Protein AF-A0A9E5MYV0-F1 (afdb_monomer_lit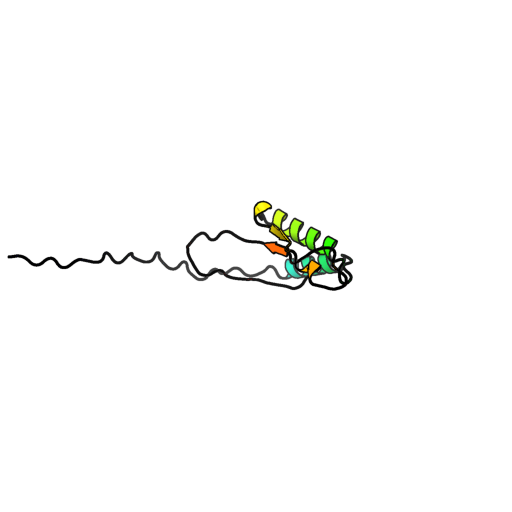e)

Structure (mmCIF, N/CA/C/O backbone):
data_AF-A0A9E5MYV0-F1
#
_entry.id   AF-A0A9E5MYV0-F1
#
loop_
_atom_site.group_PDB
_atom_site.id
_atom_site.type_symbol
_atom_site.label_atom_id
_atom_site.label_alt_id
_atom_site.label_comp_id
_atom_site.label_asym_id
_atom_site.label_entity_id
_atom_site.label_seq_id
_atom_site.pdbx_PDB_ins_code
_atom_site.Cartn_x
_atom_site.Cartn_y
_atom_site.Cartn_z
_atom_site.occupancy
_atom_site.B_iso_or_equiv
_atom_site.auth_seq_id
_atom_site.auth_comp_id
_atom_site.auth_asym_id
_atom_site.auth_atom_id
_atom_site.pdbx_PDB_model_num
ATOM 1 N N . MET A 1 1 ? -43.378 29.670 44.191 1.00 42.16 1 MET A N 1
ATOM 2 C CA . MET A 1 1 ? -43.511 28.658 43.115 1.00 42.16 1 MET A CA 1
ATOM 3 C C . MET A 1 1 ? -42.126 28.262 42.622 1.00 42.16 1 MET A C 1
ATOM 5 O O . MET A 1 1 ? -41.222 29.085 42.636 1.00 42.16 1 MET A O 1
ATOM 9 N N . ALA A 1 2 ? -41.951 26.975 42.333 1.00 44.19 2 ALA A N 1
ATOM 10 C CA . A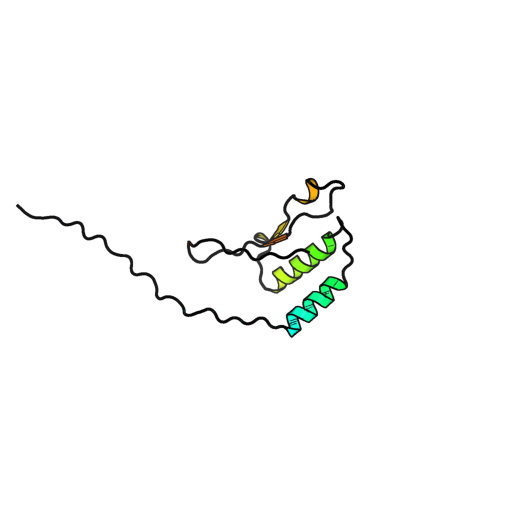LA A 1 2 ? -40.701 26.228 42.446 1.00 44.19 2 ALA A CA 1
ATOM 11 C C . ALA A 1 2 ? -39.695 26.379 41.284 1.00 44.19 2 ALA A C 1
ATOM 13 O O . ALA A 1 2 ? -40.050 26.556 40.123 1.00 44.19 2 ALA A O 1
ATOM 14 N N . ASN A 1 3 ? -38.423 26.220 41.657 1.00 44.69 3 ASN A N 1
ATOM 15 C CA . ASN A 1 3 ? -37.197 26.262 40.861 1.00 44.69 3 ASN A CA 1
ATOM 16 C C . ASN A 1 3 ? -37.066 25.027 39.939 1.00 44.69 3 ASN A C 1
ATOM 18 O O . ASN A 1 3 ? -37.235 23.904 40.410 1.00 44.69 3 ASN A O 1
ATOM 22 N N . LYS A 1 4 ? -36.683 25.189 38.663 1.00 45.28 4 LYS A N 1
ATOM 23 C CA . LYS A 1 4 ? -36.277 24.063 37.792 1.00 45.28 4 LYS A CA 1
ATOM 24 C C . LYS A 1 4 ? -34.902 24.322 37.176 1.00 45.28 4 LYS A C 1
ATOM 26 O O . LYS A 1 4 ? -34.775 24.825 36.063 1.00 45.28 4 LYS A O 1
ATOM 31 N N . ARG A 1 5 ? -33.856 23.927 37.909 1.00 46.62 5 ARG A N 1
ATOM 32 C CA . ARG A 1 5 ? -32.484 23.818 37.393 1.00 46.62 5 ARG A CA 1
ATOM 33 C C . ARG A 1 5 ? -32.405 22.601 36.469 1.00 46.62 5 ARG A C 1
ATOM 35 O O . ARG A 1 5 ? -32.604 21.473 36.912 1.00 46.62 5 ARG A O 1
ATOM 42 N N . LYS A 1 6 ? -32.115 22.823 35.185 1.00 48.88 6 LYS A N 1
ATOM 43 C CA . LYS A 1 6 ? -31.807 21.757 34.221 1.00 48.88 6 LYS A CA 1
ATOM 44 C C . LYS A 1 6 ? -30.462 21.126 34.591 1.00 48.88 6 LYS A C 1
ATOM 46 O O . LYS A 1 6 ? -29.413 21.734 34.403 1.00 48.88 6 LYS A O 1
ATOM 51 N N . THR A 1 7 ? -30.490 19.909 35.120 1.00 45.78 7 THR A N 1
ATOM 52 C CA . THR A 1 7 ? -29.297 19.101 35.375 1.00 45.78 7 THR A CA 1
ATOM 53 C C . THR A 1 7 ? -28.825 18.472 34.063 1.00 45.78 7 THR A C 1
ATOM 55 O O . THR A 1 7 ? -29.394 17.508 33.557 1.00 45.78 7 THR A O 1
ATOM 58 N N . SER A 1 8 ? -27.780 19.054 33.469 1.00 48.53 8 SER A N 1
ATOM 59 C CA . SER A 1 8 ? -27.077 18.456 32.332 1.00 48.53 8 SER A CA 1
ATOM 60 C C . SER A 1 8 ? -26.372 17.183 32.801 1.00 48.53 8 SER A C 1
ATOM 62 O O . SER A 1 8 ? -25.447 17.225 33.615 1.00 48.53 8 SER A O 1
ATOM 64 N N . ARG A 1 9 ? -26.848 16.028 32.329 1.00 50.22 9 ARG A N 1
ATOM 65 C CA . ARG A 1 9 ? -26.292 14.713 32.655 1.00 50.22 9 ARG A CA 1
ATOM 66 C C . ARG A 1 9 ? -24.940 14.578 31.943 1.00 50.22 9 ARG A C 1
ATOM 68 O O . ARG A 1 9 ? -24.877 14.247 30.760 1.00 50.22 9 ARG A O 1
ATOM 75 N N . LYS A 1 10 ? -23.859 14.895 32.661 1.00 50.38 10 LYS A N 1
ATOM 76 C CA . LYS A 1 10 ? -22.466 14.763 32.210 1.00 50.38 10 LYS A CA 1
ATOM 77 C C . LYS A 1 10 ? -22.239 13.300 31.804 1.00 50.38 10 LYS A C 1
ATOM 79 O O . LYS A 1 10 ? -22.231 12.421 32.661 1.00 50.38 10 LYS A O 1
ATOM 84 N N . ARG A 1 11 ? -22.126 13.018 30.499 1.00 51.78 11 ARG A N 1
ATOM 85 C CA . ARG A 1 11 ? -21.741 11.686 30.005 1.00 51.78 11 ARG A CA 1
ATOM 86 C C . ARG A 1 11 ? -20.338 11.395 30.535 1.00 51.78 11 ARG A C 1
ATOM 88 O O . ARG A 1 11 ? -19.396 12.089 30.159 1.00 51.78 11 ARG A O 1
ATOM 95 N N . SER A 1 12 ? -20.213 10.426 31.437 1.00 52.03 12 SER A N 1
ATOM 96 C CA . SER A 1 12 ? -18.919 9.938 31.902 1.00 52.03 12 SER A CA 1
ATOM 97 C C . SER A 1 12 ? -18.158 9.367 30.707 1.00 52.03 12 SER A C 1
ATOM 99 O O . SER A 1 12 ? -18.666 8.521 29.969 1.00 52.03 12 SER A O 1
ATOM 101 N N . ALA A 1 13 ? -16.957 9.894 30.473 1.00 60.47 13 ALA A N 1
ATOM 102 C CA . ALA A 1 13 ? -16.041 9.343 29.490 1.00 60.47 13 ALA A CA 1
ATOM 103 C C . ALA A 1 13 ? -15.695 7.906 29.902 1.00 60.47 13 ALA A C 1
ATOM 105 O O . ALA A 1 13 ? -15.406 7.649 31.071 1.00 60.47 13 ALA A O 1
ATOM 106 N N . ALA A 1 14 ? -15.758 6.976 28.947 1.00 56.50 14 ALA A N 1
ATOM 107 C CA . ALA A 1 14 ? -15.262 5.620 29.144 1.00 56.50 14 ALA A CA 1
ATOM 108 C C . ALA A 1 14 ? -13.795 5.674 29.617 1.00 56.50 14 ALA A C 1
ATOM 110 O O . ALA A 1 14 ? -13.066 6.572 29.179 1.00 56.50 14 ALA A O 1
ATOM 111 N N . PRO A 1 15 ? -13.360 4.751 30.493 1.00 49.41 15 PRO A N 1
ATOM 112 C CA . PRO A 1 15 ? -12.003 4.763 31.016 1.00 49.41 15 PRO A CA 1
ATOM 113 C C . PRO A 1 15 ? -11.008 4.735 29.855 1.00 49.41 15 PRO A C 1
ATOM 115 O O . PRO A 1 15 ? -11.179 3.989 28.885 1.00 49.41 15 PRO A O 1
ATOM 118 N N . ALA A 1 16 ? -9.998 5.600 29.936 1.00 60.38 16 ALA A N 1
ATOM 119 C CA . ALA A 1 16 ? -8.900 5.623 28.989 1.00 60.38 16 ALA A CA 1
ATOM 120 C C . ALA A 1 16 ? -8.212 4.255 29.041 1.00 60.38 16 ALA A C 1
ATOM 122 O O . ALA A 1 16 ? -7.591 3.902 30.040 1.00 60.38 16 ALA A O 1
ATOM 123 N N . VAL A 1 17 ? -8.378 3.465 27.979 1.00 60.16 17 VAL A N 1
ATOM 124 C CA . VAL A 1 17 ? -7.573 2.264 27.757 1.00 60.16 17 VAL A CA 1
ATOM 125 C C . VAL A 1 17 ? -6.118 2.727 27.806 1.00 60.16 17 VAL A C 1
ATOM 127 O O . VAL A 1 17 ? -5.775 3.697 27.125 1.00 60.16 17 VAL A O 1
ATOM 130 N N . GLY A 1 18 ? -5.310 2.097 28.663 1.00 62.75 18 GLY A N 1
ATOM 131 C CA . GLY A 1 18 ? -3.891 2.412 28.821 1.00 62.75 18 GLY A CA 1
ATOM 132 C C . GLY A 1 18 ? -3.144 2.417 27.480 1.00 62.75 18 GLY A C 1
ATOM 133 O O . GLY A 1 18 ? -3.689 1.976 26.463 1.00 62.75 18 GLY A O 1
ATOM 134 N N . PRO A 1 19 ? -1.910 2.944 27.438 1.00 64.88 19 PRO A N 1
ATOM 135 C CA . PRO A 1 19 ? -1.189 3.112 26.185 1.00 64.88 19 PRO A CA 1
ATOM 136 C C . PRO A 1 19 ? -1.119 1.784 25.427 1.00 64.88 19 PRO A C 1
ATOM 138 O O . PRO A 1 19 ? -0.669 0.770 25.954 1.00 64.88 19 PRO A O 1
ATOM 141 N N . PHE A 1 20 ? -1.592 1.801 24.181 1.00 67.06 20 PHE A N 1
ATOM 142 C CA . PHE A 1 20 ? -1.428 0.691 23.253 1.00 67.06 20 PHE A CA 1
ATOM 143 C C . PHE A 1 20 ? 0.072 0.482 23.019 1.00 67.06 20 PHE A C 1
A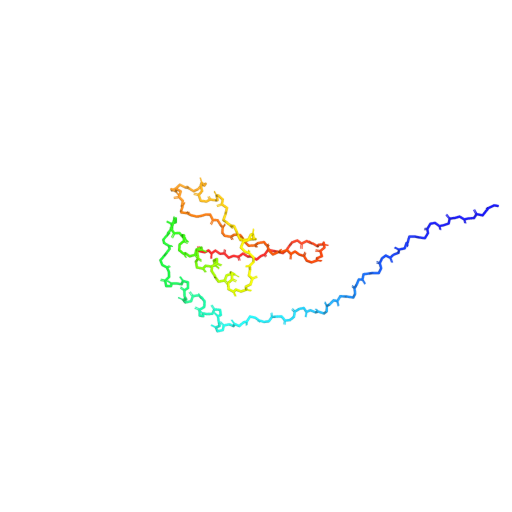TOM 145 O O . PHE A 1 20 ? 0.722 1.311 22.385 1.00 67.06 20 PHE A O 1
ATOM 152 N N . GLN A 1 21 ? 0.616 -0.598 23.573 1.00 70.94 21 GLN A N 1
ATOM 153 C CA . GLN A 1 21 ? 2.024 -0.970 23.457 1.00 70.94 21 GLN A CA 1
ATOM 154 C C . GLN A 1 21 ? 2.149 -2.030 22.361 1.00 70.94 21 GLN A C 1
ATOM 156 O O . GLN A 1 21 ? 2.144 -3.225 22.639 1.00 70.94 21 GLN A O 1
ATOM 161 N N . ALA A 1 22 ? 2.193 -1.598 21.101 1.00 77.88 22 ALA A N 1
A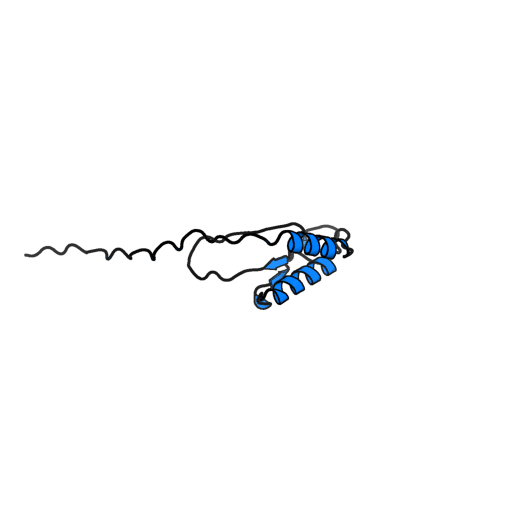TOM 162 C CA . ALA A 1 22 ? 2.587 -2.474 20.004 1.00 77.88 22 ALA A CA 1
ATOM 163 C C . ALA A 1 22 ? 3.968 -2.060 19.509 1.00 77.88 22 ALA A C 1
ATOM 165 O O . ALA A 1 22 ? 4.153 -0.934 19.045 1.00 77.88 22 ALA A O 1
ATOM 166 N N . SER A 1 23 ? 4.914 -2.989 19.590 1.00 89.31 23 SER A N 1
ATOM 167 C CA . SER A 1 23 ? 6.240 -2.845 18.995 1.00 89.31 23 SER A CA 1
ATOM 168 C C . SER A 1 23 ? 6.265 -3.547 17.635 1.00 89.31 23 SER A C 1
ATOM 170 O O . SER A 1 23 ? 5.679 -4.625 17.499 1.00 89.31 23 SER A O 1
ATOM 172 N N . PRO A 1 24 ? 6.905 -2.962 16.610 1.00 90.31 24 PRO A N 1
ATOM 173 C CA . PRO A 1 24 ? 7.063 -3.634 15.329 1.00 90.31 24 PRO A CA 1
ATOM 174 C C . PRO A 1 24 ? 8.046 -4.806 15.445 1.00 90.31 24 PRO A C 1
ATOM 176 O O . PRO A 1 24 ? 9.058 -4.720 16.137 1.00 90.31 24 PRO A O 1
ATOM 179 N N . ASP A 1 25 ? 7.780 -5.876 14.700 1.00 95.00 25 ASP A N 1
ATOM 180 C CA . ASP A 1 25 ? 8.769 -6.918 14.414 1.00 95.00 25 ASP A CA 1
ATOM 181 C C . ASP A 1 25 ? 9.745 -6.386 13.352 1.00 95.00 25 ASP A C 1
ATOM 183 O O . ASP A 1 25 ? 9.399 -6.276 12.168 1.00 95.00 25 ASP A O 1
ATOM 187 N N . LEU A 1 26 ? 10.944 -6.003 13.799 1.00 96.56 26 LEU A N 1
ATOM 188 C CA . LEU A 1 26 ? 11.960 -5.381 12.951 1.00 96.56 26 LEU A CA 1
ATOM 189 C C . LEU A 1 26 ? 12.548 -6.361 11.932 1.00 96.56 26 LEU A C 1
ATOM 191 O O . LEU A 1 26 ? 12.770 -5.974 10.787 1.00 96.56 26 LEU A O 1
ATOM 195 N N . GLU A 1 27 ? 12.735 -7.632 12.290 1.00 97.69 27 GLU A N 1
ATOM 196 C CA . GLU A 1 27 ? 13.240 -8.633 11.345 1.00 97.69 27 GLU A CA 1
ATOM 197 C C . GLU A 1 27 ? 12.250 -8.859 10.203 1.00 97.69 27 GLU A C 1
ATOM 199 O O . GLU A 1 27 ? 12.624 -8.901 9.028 1.00 97.69 27 GLU A O 1
ATOM 204 N N . ARG A 1 28 ? 10.957 -8.961 10.528 1.00 95.81 28 ARG A N 1
ATOM 205 C CA . ARG A 1 28 ? 9.906 -9.066 9.514 1.00 95.81 28 ARG A CA 1
ATOM 206 C C . ARG A 1 28 ? 9.819 -7.804 8.660 1.00 95.81 28 ARG A C 1
ATOM 208 O O . ARG A 1 28 ? 9.579 -7.927 7.459 1.00 95.81 28 ARG A O 1
ATOM 215 N N . ALA A 1 29 ? 10.018 -6.620 9.240 1.00 95.50 29 ALA A N 1
ATOM 216 C CA . ALA A 1 29 ? 10.051 -5.369 8.487 1.00 95.50 29 ALA A CA 1
ATOM 217 C C . ALA A 1 29 ? 11.207 -5.348 7.473 1.00 95.50 29 ALA A C 1
ATOM 219 O O . ALA A 1 29 ? 10.975 -5.047 6.303 1.00 95.50 29 ALA A O 1
ATOM 220 N N . VAL A 1 30 ? 12.415 -5.757 7.878 1.00 97.69 30 VAL A N 1
ATOM 221 C CA . VAL A 1 30 ? 13.575 -5.875 6.977 1.00 97.69 30 VAL A CA 1
ATOM 222 C C . VAL A 1 30 ? 13.293 -6.872 5.853 1.00 97.69 30 VAL A C 1
ATOM 224 O O . VAL A 1 30 ? 13.489 -6.547 4.684 1.00 97.69 30 VAL A O 1
ATOM 227 N N . ARG A 1 31 ? 12.752 -8.058 6.170 1.00 97.44 31 ARG A N 1
ATOM 228 C CA . ARG A 1 31 ? 12.361 -9.048 5.148 1.00 97.44 31 ARG A CA 1
ATOM 229 C C . ARG A 1 31 ? 11.356 -8.479 4.143 1.00 97.44 31 ARG A C 1
ATOM 231 O O . ARG A 1 31 ? 11.481 -8.743 2.950 1.00 97.44 31 ARG A O 1
ATOM 238 N N . LEU A 1 32 ? 10.382 -7.692 4.602 1.00 95.69 32 LEU A N 1
ATOM 239 C CA . LEU A 1 32 ? 9.381 -7.077 3.730 1.00 95.69 32 LEU A CA 1
ATOM 240 C C . LEU A 1 32 ? 10.005 -6.056 2.767 1.00 95.69 32 LEU A C 1
ATOM 242 O O . LEU A 1 32 ? 9.641 -6.036 1.594 1.00 95.69 32 LEU A O 1
ATOM 246 N N . VAL A 1 33 ? 10.961 -5.249 3.240 1.00 95.38 33 VAL A N 1
ATOM 247 C CA . VAL A 1 33 ? 11.708 -4.308 2.387 1.00 95.38 33 VAL A CA 1
ATOM 248 C C . VAL A 1 33 ? 12.534 -5.060 1.345 1.00 95.3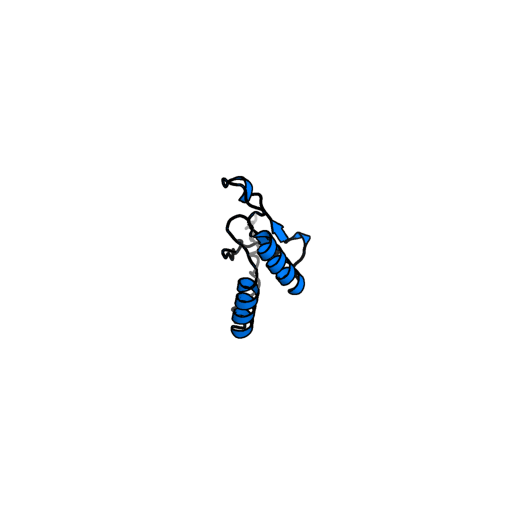8 33 VAL A C 1
ATOM 250 O O . VAL A 1 33 ? 12.468 -4.720 0.169 1.00 95.38 33 VAL A O 1
ATOM 253 N N . MET A 1 34 ? 13.233 -6.130 1.734 1.00 97.75 34 MET A N 1
ATOM 254 C CA . MET A 1 34 ? 14.009 -6.945 0.789 1.00 97.75 34 MET A CA 1
ATOM 255 C C . MET A 1 34 ? 13.124 -7.574 -0.299 1.00 97.75 34 MET A C 1
ATOM 257 O O . MET A 1 34 ? 13.506 -7.615 -1.465 1.00 97.75 34 MET A O 1
ATOM 261 N N . GLN A 1 35 ? 11.912 -8.015 0.054 1.00 96.81 35 GLN A N 1
ATOM 262 C CA . GLN A 1 35 ? 10.934 -8.511 -0.922 1.00 96.81 35 GLN A CA 1
ATOM 263 C C . GLN A 1 35 ? 10.429 -7.414 -1.867 1.00 96.81 35 GLN A C 1
ATOM 265 O O . GLN A 1 35 ? 10.207 -7.694 -3.042 1.00 96.81 35 GLN A O 1
ATOM 270 N N . LEU A 1 36 ? 10.239 -6.187 -1.369 1.00 94.69 36 LEU A N 1
ATOM 271 C CA . LEU A 1 36 ? 9.844 -5.036 -2.186 1.00 94.69 36 LEU A CA 1
ATOM 272 C C . LEU A 1 36 ? 10.947 -4.635 -3.171 1.00 94.69 36 LEU A C 1
ATOM 274 O O . LEU A 1 36 ? 10.653 -4.436 -4.343 1.00 94.69 36 LEU A O 1
ATOM 278 N N . MET A 1 37 ? 12.205 -4.578 -2.723 1.00 94.88 37 MET A N 1
ATOM 279 C CA . MET A 1 37 ? 13.357 -4.201 -3.557 1.00 94.88 37 MET A CA 1
ATOM 280 C C . MET A 1 37 ? 13.602 -5.158 -4.732 1.00 94.88 37 MET A C 1
ATOM 282 O O . MET A 1 37 ? 14.186 -4.760 -5.733 1.00 94.88 37 MET A O 1
ATOM 286 N N . ALA A 1 38 ? 13.154 -6.411 -4.626 1.00 96.69 38 ALA A N 1
ATOM 287 C CA . ALA A 1 38 ? 13.237 -7.385 -5.712 1.00 96.69 38 ALA A CA 1
ATOM 288 C C . ALA A 1 38 ? 12.209 -7.143 -6.837 1.00 96.69 38 ALA A C 1
ATOM 290 O O . ALA A 1 38 ? 12.257 -7.813 -7.869 1.00 96.69 38 ALA A O 1
ATOM 291 N N . ILE A 1 39 ? 11.254 -6.228 -6.646 1.00 96.12 39 ILE A N 1
ATOM 292 C CA . ILE A 1 39 ? 10.220 -5.902 -7.628 1.00 96.12 39 ILE A CA 1
ATOM 293 C C . ILE A 1 39 ? 10.688 -4.709 -8.455 1.00 96.12 39 ILE A C 1
ATOM 295 O O . ILE A 1 39 ? 10.874 -3.613 -7.937 1.00 96.12 39 ILE A O 1
ATOM 299 N N . GLU A 1 40 ? 10.810 -4.901 -9.766 1.00 92.50 40 GLU A N 1
ATOM 300 C CA . GLU A 1 40 ? 11.043 -3.788 -10.684 1.00 92.50 40 GLU A CA 1
ATOM 301 C C . GLU A 1 40 ? 9.865 -2.803 -10.658 1.00 92.50 40 GLU A C 1
ATOM 303 O O . GLU A 1 40 ? 8.712 -3.198 -10.867 1.00 92.50 40 GLU A O 1
ATOM 308 N N . GLY A 1 41 ? 10.177 -1.523 -10.466 1.00 87.62 41 GLY A N 1
ATOM 309 C CA . GLY A 1 41 ? 9.217 -0.423 -10.498 1.00 87.62 41 GLY A CA 1
ATOM 310 C C . GLY A 1 41 ? 9.892 0.879 -10.927 1.00 87.62 41 GLY A C 1
ATOM 311 O O . GLY A 1 41 ? 10.109 1.744 -10.084 1.00 87.62 41 GLY A O 1
ATOM 312 N N . PRO A 1 42 ? 10.296 1.025 -12.204 1.00 89.62 42 PRO A N 1
ATOM 313 C CA . PRO A 1 42 ? 10.791 2.306 -12.694 1.00 89.62 42 PRO A CA 1
ATOM 314 C C . PRO A 1 42 ? 9.677 3.358 -12.624 1.00 89.62 42 PRO A C 1
ATOM 316 O O . PRO A 1 42 ? 8.495 3.015 -12.587 1.00 89.62 42 PRO A O 1
ATOM 319 N N . SER A 1 43 ? 10.051 4.637 -12.653 1.00 87.31 43 SER A N 1
ATOM 320 C CA . SER A 1 43 ? 9.096 5.742 -12.541 1.00 87.31 43 SER A CA 1
ATOM 321 C C . SER A 1 43 ? 7.947 5.622 -13.547 1.00 87.31 43 SER A C 1
ATOM 323 O O . SER A 1 43 ? 8.166 5.459 -14.749 1.00 87.31 43 SER A O 1
ATOM 325 N N . GLY A 1 44 ? 6.719 5.705 -13.043 1.00 87.88 44 GLY A N 1
ATOM 326 C CA . GLY A 1 44 ? 5.491 5.538 -13.811 1.00 87.88 44 GLY A CA 1
ATOM 327 C C . GLY A 1 44 ? 5.081 4.082 -14.055 1.00 87.88 44 GLY A C 1
ATOM 328 O O . GLY A 1 44 ? 4.064 3.869 -14.714 1.00 87.88 44 GLY A O 1
ATOM 329 N N . ARG A 1 45 ? 5.827 3.086 -13.554 1.00 92.19 45 ARG A N 1
ATOM 330 C CA . ARG A 1 45 ? 5.512 1.646 -13.657 1.00 92.19 45 ARG A CA 1
ATOM 331 C C . ARG A 1 45 ? 5.470 0.938 -12.304 1.00 92.19 45 ARG A C 1
ATOM 333 O O . ARG A 1 45 ? 5.919 -0.197 -12.140 1.00 92.19 45 ARG A O 1
ATOM 340 N N . GLU A 1 46 ? 4.911 1.610 -11.306 1.00 93.75 46 GLU A N 1
ATOM 341 C CA . GLU A 1 46 ? 4.817 1.115 -9.931 1.00 93.75 46 GLU A CA 1
ATOM 342 C C . GLU A 1 46 ? 3.690 0.073 -9.736 1.00 93.75 46 GLU A C 1
ATOM 344 O O . GLU A 1 46 ? 3.434 -0.384 -8.617 1.00 93.75 46 GLU A O 1
ATOM 349 N N . GLY A 1 47 ? 3.003 -0.356 -10.806 1.00 94.88 47 GLY A N 1
ATOM 350 C CA . GLY A 1 47 ? 1.847 -1.255 -10.731 1.00 94.88 47 GLY A CA 1
ATOM 351 C C . GLY A 1 47 ? 2.137 -2.571 -10.001 1.00 94.88 47 GLY A C 1
ATOM 352 O O . GLY A 1 47 ? 1.333 -3.023 -9.179 1.00 94.88 47 GLY A O 1
ATOM 353 N N . ARG A 1 48 ? 3.313 -3.170 -10.227 1.00 96.00 48 ARG A N 1
ATOM 354 C CA . ARG A 1 48 ? 3.726 -4.420 -9.557 1.00 96.00 48 ARG A CA 1
ATOM 355 C C . ARG A 1 48 ? 3.933 -4.233 -8.052 1.00 96.00 48 ARG A C 1
ATOM 357 O O . ARG A 1 48 ? 3.524 -5.099 -7.271 1.00 96.00 48 ARG A O 1
ATOM 364 N N . VAL A 1 49 ? 4.515 -3.104 -7.646 1.00 96.12 49 VAL A N 1
ATOM 365 C CA . VAL A 1 49 ? 4.726 -2.744 -6.235 1.00 96.12 49 VAL A CA 1
ATOM 366 C C . VAL A 1 49 ? 3.377 -2.547 -5.542 1.00 96.12 49 VAL A C 1
ATOM 368 O O . VAL A 1 49 ? 3.117 -3.164 -4.506 1.00 96.12 49 VAL A O 1
ATOM 371 N N . VAL A 1 50 ? 2.456 -1.798 -6.159 1.00 96.62 50 VAL A N 1
ATOM 372 C CA . VAL A 1 50 ? 1.093 -1.588 -5.637 1.00 96.62 50 VAL A CA 1
ATOM 373 C C . VAL A 1 50 ? 0.337 -2.908 -5.464 1.00 96.62 50 VAL A C 1
ATOM 375 O O . VAL A 1 50 ? -0.298 -3.134 -4.426 1.00 96.62 50 VAL A O 1
ATOM 378 N N . GLN A 1 51 ? 0.432 -3.820 -6.434 1.00 96.75 51 GLN A N 1
ATOM 379 C CA . GLN A 1 51 ? -0.169 -5.150 -6.325 1.00 96.75 51 GLN A CA 1
ATOM 380 C C . GLN A 1 51 ? 0.444 -5.973 -5.186 1.00 96.75 51 GLN A C 1
ATOM 382 O O . GLN A 1 51 ? -0.281 -6.660 -4.462 1.00 96.75 51 GLN A O 1
ATOM 387 N N . PHE A 1 52 ? 1.767 -5.916 -5.003 1.00 97.38 52 PHE A N 1
ATOM 388 C CA . PHE A 1 52 ? 2.432 -6.604 -3.900 1.00 97.38 52 PHE A CA 1
ATOM 389 C C . PHE A 1 52 ? 1.939 -6.094 -2.547 1.00 97.38 52 PHE A C 1
ATOM 391 O O . PHE A 1 52 ? 1.496 -6.904 -1.731 1.00 97.38 52 PHE A O 1
ATOM 398 N N . VAL A 1 53 ? 1.940 -4.776 -2.327 1.00 96.81 53 VAL A N 1
ATOM 399 C CA . VAL A 1 53 ? 1.479 -4.178 -1.064 1.00 96.81 53 VAL A CA 1
ATOM 400 C C . VAL A 1 53 ? 0.007 -4.507 -0.813 1.00 96.81 53 VAL A C 1
ATOM 402 O O . VAL A 1 53 ? -0.343 -4.918 0.291 1.00 96.81 53 VAL A O 1
ATOM 405 N N . THR A 1 54 ? -0.840 -4.442 -1.844 1.00 97.50 54 THR A N 1
ATOM 406 C CA . THR A 1 54 ? -2.255 -4.840 -1.752 1.00 97.50 54 THR A CA 1
ATOM 407 C C . THR A 1 54 ? -2.400 -6.282 -1.263 1.00 97.50 54 THR A C 1
ATOM 409 O O . THR A 1 54 ? -3.144 -6.539 -0.318 1.00 97.50 54 THR A O 1
ATOM 412 N N . ARG A 1 55 ? -1.638 -7.232 -1.826 1.00 97.44 55 ARG A N 1
ATOM 413 C CA . ARG A 1 55 ? -1.654 -8.632 -1.365 1.00 97.44 55 ARG A CA 1
ATOM 414 C C . ARG A 1 55 ? -1.205 -8.779 0.088 1.00 97.44 55 ARG A C 1
ATOM 416 O O . ARG A 1 55 ? -1.766 -9.606 0.801 1.00 97.44 55 ARG A O 1
ATOM 423 N N . GLN A 1 56 ? -0.215 -8.004 0.535 1.00 96.75 56 GLN A N 1
ATOM 424 C CA . GLN A 1 56 ? 0.221 -8.036 1.935 1.00 96.75 56 GLN A CA 1
ATOM 425 C C . GLN A 1 56 ? -0.847 -7.485 2.885 1.00 96.75 56 GLN A C 1
ATOM 427 O O . GLN A 1 56 ? -1.077 -8.076 3.937 1.00 96.75 56 GLN A O 1
ATOM 432 N N . LEU A 1 57 ? -1.540 -6.407 2.503 1.00 96.44 57 LEU A N 1
ATOM 433 C CA . LEU A 1 57 ? -2.650 -5.851 3.283 1.00 96.44 57 LEU A CA 1
ATOM 434 C C . LEU A 1 57 ? -3.806 -6.849 3.411 1.00 96.44 57 LEU A C 1
ATOM 436 O O . LEU A 1 57 ? -4.306 -7.057 4.513 1.00 96.44 57 LEU A O 1
ATOM 440 N N . LEU A 1 58 ? -4.182 -7.514 2.315 1.00 97.38 58 LEU A N 1
ATOM 441 C CA . LEU A 1 58 ? -5.214 -8.556 2.329 1.00 97.38 58 LEU A CA 1
ATOM 442 C C . LEU A 1 58 ? -4.806 -9.741 3.217 1.00 97.38 58 LEU A C 1
ATOM 444 O O . LEU A 1 58 ? -5.591 -10.186 4.049 1.00 97.38 58 LEU A O 1
ATOM 448 N N . ARG A 1 59 ? -3.554 -10.213 3.110 1.00 96.31 59 ARG A N 1
ATOM 449 C CA . ARG A 1 59 ? -3.016 -11.280 3.977 1.00 96.31 59 ARG A CA 1
ATOM 450 C C . ARG A 1 59 ? -3.016 -10.910 5.459 1.00 96.31 59 ARG A C 1
ATOM 452 O O . ARG A 1 59 ? -3.172 -11.789 6.298 1.00 96.31 59 ARG A O 1
ATOM 459 N N . ALA A 1 60 ? -2.858 -9.629 5.781 1.00 94.75 60 ALA A N 1
ATOM 460 C CA . ALA A 1 60 ? -2.934 -9.121 7.146 1.00 94.75 60 ALA A CA 1
ATOM 461 C C . ALA A 1 60 ? -4.381 -8.958 7.668 1.00 94.75 60 ALA A C 1
ATOM 463 O O . ALA A 1 60 ? -4.568 -8.448 8.770 1.00 94.75 60 ALA A O 1
ATOM 464 N N . GLY A 1 61 ? -5.396 -9.366 6.895 1.00 96.12 61 GLY A N 1
ATOM 465 C CA . GLY A 1 61 ? -6.813 -9.247 7.254 1.00 96.12 61 GLY A CA 1
ATOM 466 C C . GLY A 1 61 ? -7.463 -7.932 6.818 1.00 96.12 61 GLY A C 1
ATOM 467 O O . GLY A 1 61 ? -8.534 -7.582 7.310 1.00 96.12 61 GLY A O 1
ATOM 468 N N . GLY A 1 62 ? -6.821 -7.175 5.924 1.00 95.38 62 GLY A N 1
ATOM 469 C CA . GLY A 1 62 ? -7.408 -5.975 5.341 1.00 95.38 62 GLY A CA 1
ATOM 470 C C . GLY A 1 62 ? -8.611 -6.297 4.454 1.00 95.38 62 GLY A C 1
ATOM 471 O O . GLY A 1 62 ? -8.580 -7.235 3.663 1.00 95.38 62 GLY A O 1
ATOM 472 N N . ASP A 1 63 ? -9.660 -5.484 4.558 1.00 95.81 63 ASP A N 1
ATOM 473 C CA . ASP A 1 63 ? -10.827 -5.567 3.681 1.00 95.81 63 ASP A CA 1
ATOM 474 C C . ASP A 1 63 ? -10.501 -4.991 2.293 1.00 95.81 63 ASP A C 1
ATOM 476 O O . ASP A 1 63 ? -10.077 -3.837 2.168 1.00 95.81 63 ASP A O 1
ATOM 480 N N . ALA A 1 64 ? -10.741 -5.776 1.241 1.00 96.25 64 ALA A N 1
ATOM 481 C CA . ALA A 1 64 ? -10.560 -5.361 -0.146 1.00 96.25 64 ALA A CA 1
ATOM 482 C C . ALA A 1 64 ? -11.366 -4.100 -0.497 1.00 96.25 64 ALA A C 1
ATOM 484 O O . ALA A 1 64 ? -10.865 -3.238 -1.216 1.00 96.25 64 ALA A O 1
ATOM 485 N N . ALA A 1 65 ? -12.576 -3.930 0.049 1.00 96.00 65 ALA A N 1
ATOM 486 C CA . ALA A 1 65 ? -13.410 -2.757 -0.227 1.00 96.00 65 ALA A CA 1
ATOM 487 C C . ALA A 1 65 ? -12.812 -1.446 0.328 1.00 96.00 65 ALA A C 1
ATOM 489 O O . ALA A 1 65 ? -13.137 -0.345 -0.151 1.00 96.00 65 ALA A O 1
ATOM 490 N N . ALA A 1 66 ? -11.926 -1.566 1.323 1.00 96.56 66 ALA A N 1
ATOM 491 C CA . ALA A 1 66 ? -11.223 -0.470 1.978 1.00 96.56 66 ALA A CA 1
ATOM 492 C C . ALA A 1 66 ? -9.873 -0.120 1.325 1.00 96.56 66 ALA A C 1
ATOM 494 O O . ALA A 1 66 ? -9.279 0.896 1.705 1.00 96.56 66 ALA A O 1
ATOM 495 N N . ILE A 1 67 ? -9.395 -0.918 0.363 1.00 97.69 67 ILE A N 1
ATOM 496 C CA . ILE A 1 67 ? -8.140 -0.705 -0.369 1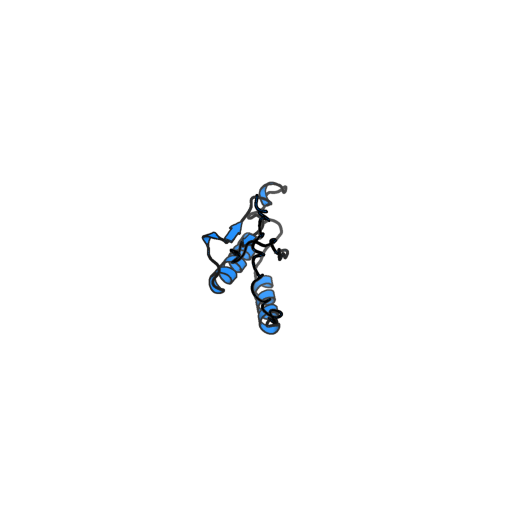.00 97.69 67 ILE A CA 1
ATOM 497 C C . ILE A 1 67 ? -8.465 -0.171 -1.766 1.00 97.69 67 ILE A C 1
ATOM 499 O O . ILE A 1 67 ? -9.210 -0.791 -2.519 1.00 97.69 67 ILE A O 1
ATOM 503 N N . ARG A 1 68 ? -7.936 1.003 -2.120 1.00 96.88 68 ARG A N 1
ATOM 504 C CA . ARG A 1 68 ? -8.204 1.659 -3.410 1.00 96.88 68 ARG A CA 1
ATOM 505 C C . ARG A 1 68 ? -6.975 2.394 -3.916 1.00 96.88 68 ARG A C 1
ATOM 507 O O . ARG A 1 68 ? -6.190 2.890 -3.115 1.00 96.88 68 ARG A O 1
ATOM 514 N N . THR A 1 69 ? -6.858 2.527 -5.229 1.00 96.94 69 THR A N 1
ATOM 515 C CA . THR A 1 69 ? -5.915 3.451 -5.863 1.00 96.94 69 THR A CA 1
ATOM 516 C C . THR A 1 69 ? -6.633 4.735 -6.264 1.00 96.94 69 THR A C 1
ATOM 518 O O . THR A 1 69 ? -7.814 4.717 -6.618 1.00 96.94 69 THR A O 1
ATOM 521 N N . ASP A 1 70 ? -5.947 5.871 -6.153 1.00 95.06 70 ASP A N 1
ATOM 522 C CA . ASP A 1 70 ? -6.464 7.149 -6.641 1.00 95.06 70 ASP A CA 1
ATOM 523 C C . ASP A 1 70 ? -6.047 7.440 -8.098 1.00 95.06 70 ASP A C 1
ATOM 525 O O . ASP A 1 70 ? -5.410 6.633 -8.778 1.00 95.06 70 ASP A O 1
ATOM 529 N N . ASN A 1 71 ? -6.420 8.625 -8.589 1.00 93.94 71 ASN A N 1
ATOM 530 C CA . ASN A 1 71 ? -6.125 9.079 -9.950 1.00 93.94 71 ASN A CA 1
ATOM 531 C C . ASN A 1 71 ? -4.898 10.010 -10.034 1.00 93.94 71 ASN A C 1
ATOM 533 O O . ASN A 1 71 ? -4.793 10.778 -10.992 1.00 93.94 71 ASN A O 1
ATOM 537 N N . ALA A 1 72 ? -3.982 9.994 -9.055 1.00 91.00 72 ALA A N 1
ATOM 538 C CA . ALA A 1 72 ? -2.827 10.900 -9.035 1.00 91.00 72 ALA A CA 1
ATOM 539 C C . ALA A 1 72 ? -1.917 10.744 -10.268 1.00 91.00 72 ALA A C 1
ATOM 541 O O . ALA A 1 72 ? -1.464 11.747 -10.814 1.00 91.00 72 ALA A O 1
ATOM 542 N N . HIS A 1 73 ? -1.757 9.518 -10.777 1.00 90.75 73 HIS A N 1
ATOM 543 C CA . HIS A 1 73 ? -0.986 9.196 -11.989 1.00 90.75 73 HIS A CA 1
ATOM 544 C C . HIS A 1 73 ? -1.447 9.916 -13.262 1.00 90.75 73 HIS A C 1
ATOM 546 O O . HIS A 1 73 ? -0.704 9.979 -14.234 1.00 90.75 73 HIS A O 1
ATOM 552 N N . ARG A 1 74 ? -2.674 10.454 -13.282 1.00 90.81 74 ARG A N 1
ATOM 553 C CA . ARG A 1 74 ? -3.211 11.208 -14.427 1.00 90.81 74 ARG A CA 1
ATOM 554 C C . ARG A 1 74 ? -2.781 12.672 -14.433 1.00 90.81 74 ARG A C 1
ATOM 556 O O . ARG A 1 74 ? -3.073 13.383 -15.386 1.00 90.81 74 ARG A O 1
ATOM 563 N N . ARG A 1 75 ? -2.165 13.142 -13.345 1.00 88.81 75 ARG A N 1
ATOM 564 C CA . ARG A 1 75 ? -1.700 14.528 -13.184 1.00 88.81 75 ARG A CA 1
ATOM 565 C C . ARG A 1 75 ? -0.221 14.698 -13.529 1.00 88.81 75 ARG A C 1
ATOM 567 O O . ARG A 1 75 ? 0.238 15.829 -13.630 1.00 88.81 75 ARG A O 1
ATOM 574 N N . THR A 1 76 ? 0.512 13.599 -13.685 1.00 80.25 76 THR A N 1
ATOM 575 C CA . THR A 1 76 ? 1.917 13.577 -14.099 1.00 80.25 76 THR A CA 1
ATOM 576 C C . THR A 1 76 ? 2.022 13.392 -15.610 1.00 80.25 76 THR A C 1
ATOM 578 O O . THR A 1 76 ? 1.171 12.740 -16.219 1.00 80.25 76 THR A O 1
ATOM 581 N N . GLN A 1 77 ? 3.063 13.963 -16.218 1.00 83.94 77 GLN A N 1
ATOM 582 C CA . GLN A 1 77 ? 3.347 13.805 -17.642 1.00 83.94 77 GLN A CA 1
ATOM 583 C C . GLN A 1 77 ? 4.772 13.249 -17.805 1.00 83.94 77 GLN A C 1
ATOM 585 O O . GLN A 1 77 ? 5.718 13.926 -17.402 1.00 83.94 77 GLN A O 1
ATOM 590 N N . PRO A 1 78 ? 4.942 12.027 -18.347 1.00 83.19 78 PRO A N 1
ATOM 591 C CA . PRO A 1 78 ? 3.903 11.115 -18.848 1.00 83.19 78 PRO A CA 1
ATOM 592 C C . PRO A 1 78 ? 3.002 10.527 -17.735 1.00 83.19 78 PRO A C 1
ATOM 594 O O . PRO A 1 78 ? 3.392 10.521 -16.563 1.00 83.19 78 PRO A O 1
ATOM 597 N N . PRO A 1 79 ? 1.791 10.045 -18.077 1.00 84.12 79 PRO A N 1
ATOM 598 C CA . PRO A 1 79 ? 0.929 9.363 -17.117 1.00 84.12 79 PRO A CA 1
ATOM 599 C C . PRO A 1 79 ? 1.560 8.040 -16.663 1.00 84.12 79 PRO A C 1
ATOM 601 O O . PRO A 1 79 ? 2.119 7.305 -17.476 1.00 84.12 79 PRO A O 1
ATOM 604 N N . GLY A 1 80 ? 1.454 7.742 -15.367 1.00 89.50 80 GLY A N 1
ATOM 605 C CA . GLY A 1 80 ? 1.915 6.475 -14.785 1.00 89.50 80 GLY A CA 1
ATOM 606 C C . GLY A 1 80 ? 0.853 5.367 -14.818 1.00 89.50 80 GLY A C 1
ATOM 607 O O . GLY A 1 80 ? -0.321 5.622 -15.085 1.00 89.50 80 GLY A O 1
ATOM 608 N N . GLU A 1 81 ? 1.253 4.136 -14.496 1.00 94.12 81 GLU A N 1
ATOM 609 C CA . GLU A 1 81 ? 0.386 2.947 -14.460 1.00 94.12 81 GLU A CA 1
ATOM 610 C C . GLU A 1 81 ? -0.654 2.969 -13.324 1.00 94.12 81 GLU A C 1
ATOM 612 O O . GLU A 1 81 ? -1.738 2.402 -13.463 1.00 94.12 81 GLU A O 1
ATOM 617 N N . THR A 1 82 ? -0.338 3.585 -12.180 1.00 94.69 82 THR A N 1
ATOM 618 C CA . THR A 1 82 ? -1.191 3.561 -10.980 1.00 94.69 82 THR A CA 1
ATOM 619 C C . THR A 1 82 ? -1.023 4.813 -10.126 1.00 94.69 82 THR A C 1
ATOM 621 O O . THR A 1 82 ? 0.054 5.392 -10.065 1.00 94.69 82 THR A O 1
ATOM 624 N N . GLY A 1 83 ? -2.094 5.235 -9.443 1.00 93.50 83 GLY A N 1
ATOM 625 C CA . GLY A 1 83 ? -2.037 6.307 -8.444 1.00 93.50 83 GLY A CA 1
ATOM 626 C C . GLY A 1 83 ? -1.630 5.811 -7.058 1.00 93.50 83 GLY A C 1
ATOM 627 O O . GLY A 1 83 ? -1.211 4.663 -6.885 1.00 93.50 83 GLY A O 1
ATOM 628 N N . ASN A 1 84 ? -1.813 6.669 -6.053 1.00 95.31 84 ASN A N 1
ATOM 629 C CA . ASN A 1 84 ? -1.473 6.347 -4.671 1.00 95.31 84 ASN A CA 1
ATOM 630 C C . ASN A 1 84 ? -2.345 5.200 -4.159 1.00 95.31 84 ASN A C 1
ATOM 632 O O . ASN A 1 84 ? -3.567 5.214 -4.336 1.00 95.31 84 ASN A O 1
ATOM 636 N N . LEU A 1 85 ? -1.730 4.246 -3.460 1.00 97.38 85 LEU A N 1
ATOM 637 C CA . LEU A 1 85 ? -2.445 3.188 -2.757 1.00 97.38 85 LEU A CA 1
ATOM 638 C C . LEU A 1 85 ? -2.976 3.714 -1.418 1.00 97.38 85 LEU A C 1
ATOM 640 O O . LEU A 1 85 ? -2.218 4.139 -0.548 1.00 97.38 85 LEU A O 1
ATOM 644 N N . VAL A 1 86 ? -4.292 3.657 -1.236 1.00 97.50 86 VAL A N 1
ATOM 645 C CA . VAL A 1 86 ? -4.991 4.148 -0.049 1.00 97.50 86 VAL A CA 1
ATOM 646 C C . VAL A 1 86 ? -5.714 2.992 0.633 1.00 97.50 86 VAL A C 1
ATOM 648 O O . VAL A 1 86 ? -6.603 2.375 0.049 1.00 97.50 86 VAL A O 1
ATOM 651 N N . PHE A 1 87 ? -5.394 2.753 1.905 1.00 97.50 87 PHE A N 1
ATOM 652 C CA . PHE A 1 87 ? -6.105 1.802 2.759 1.00 97.50 87 PHE A CA 1
ATOM 653 C C . PHE A 1 87 ? -6.826 2.529 3.898 1.00 97.50 87 PHE A C 1
ATOM 655 O O . PHE A 1 87 ? -6.207 3.206 4.722 1.00 97.50 87 PHE A O 1
ATOM 662 N N . ARG A 1 88 ? -8.159 2.426 3.941 1.00 96.12 88 ARG A N 1
ATOM 663 C CA . ARG A 1 88 ? -9.000 3.133 4.919 1.00 96.12 88 ARG A CA 1
ATOM 664 C C . ARG A 1 88 ? -9.546 2.181 5.975 1.00 96.12 88 ARG A C 1
ATOM 666 O O . ARG A 1 88 ? -10.634 1.642 5.819 1.00 96.12 88 ARG A O 1
ATOM 673 N N . LEU A 1 89 ? -8.840 2.066 7.097 1.00 92.38 89 LEU A N 1
ATOM 674 C CA . LEU A 1 89 ? -9.338 1.326 8.257 1.00 92.38 89 LEU A CA 1
ATOM 675 C C . LEU A 1 89 ? -10.557 2.031 8.889 1.00 92.38 89 LEU A C 1
ATOM 677 O O . LEU A 1 89 ? -10.491 3.244 9.149 1.00 92.38 89 LEU A O 1
ATOM 681 N N . PRO A 1 90 ? -11.670 1.314 9.139 1.00 89.31 90 PRO A N 1
ATOM 682 C CA . PRO A 1 90 ? -12.812 1.871 9.847 1.00 89.31 90 PRO A CA 1
ATOM 683 C C . PRO A 1 90 ? -12.448 2.129 11.313 1.00 89.31 90 PRO A C 1
ATOM 685 O O . PRO A 1 90 ? -11.804 1.319 11.976 1.00 89.31 90 PRO A O 1
ATOM 688 N N . GLY A 1 91 ? -12.857 3.286 11.831 1.00 89.38 91 GLY A N 1
ATOM 689 C CA . GLY A 1 91 ? -12.707 3.604 13.248 1.00 89.38 91 GLY A CA 1
ATOM 690 C C . GLY A 1 91 ? -13.836 2.989 14.072 1.00 89.38 91 GLY A C 1
ATOM 691 O O . GLY A 1 91 ? -14.970 2.910 13.613 1.00 89.38 91 GLY A O 1
ATOM 692 N N . THR A 1 92 ? -13.552 2.618 15.318 1.00 89.75 92 THR A N 1
ATOM 693 C CA . THR A 1 92 ? -14.558 2.094 16.263 1.00 89.75 92 THR A CA 1
ATOM 694 C C . THR A 1 92 ? -15.224 3.184 17.106 1.00 89.75 92 THR A C 1
ATOM 696 O O . THR A 1 92 ? -16.193 2.926 17.816 1.00 89.75 92 THR A O 1
ATOM 699 N N . ARG A 1 93 ? -14.701 4.416 17.067 1.00 91.69 93 ARG A N 1
ATOM 700 C CA . ARG A 1 93 ? -15.197 5.573 17.825 1.00 91.69 93 ARG A CA 1
ATOM 701 C C . ARG A 1 93 ? -15.075 6.841 16.986 1.00 91.69 93 ARG A C 1
ATOM 703 O O . ARG A 1 93 ? -14.178 6.959 16.153 1.00 91.69 93 ARG A O 1
ATOM 710 N N . ARG A 1 94 ? -15.953 7.815 17.233 1.00 91.19 94 ARG A N 1
ATOM 711 C CA . ARG A 1 94 ? -15.904 9.128 16.577 1.00 91.19 94 ARG A CA 1
ATOM 712 C C . ARG A 1 94 ? -14.758 9.957 17.167 1.00 91.19 94 ARG A C 1
ATOM 714 O O . ARG A 1 94 ? -14.905 10.534 18.239 1.00 91.19 94 ARG A O 1
ATOM 721 N N . ALA A 1 95 ? -13.630 9.988 16.467 1.00 91.19 95 ALA A N 1
ATOM 722 C CA . ALA A 1 95 ? -12.411 10.708 16.836 1.00 91.19 95 ALA A CA 1
ATOM 723 C C . ALA A 1 95 ? -11.685 11.213 15.568 1.00 91.19 95 ALA A C 1
ATOM 725 O O . ALA A 1 95 ? -12.012 10.753 14.468 1.00 91.19 95 ALA A O 1
ATOM 726 N N . PRO A 1 96 ? -10.714 12.142 15.684 1.00 93.62 96 PRO A N 1
ATOM 727 C CA . PRO A 1 96 ? -9.889 12.562 14.552 1.00 93.62 96 PRO A CA 1
ATOM 728 C C . PRO A 1 96 ? -9.200 11.378 13.861 1.00 93.62 96 PRO A C 1
ATOM 730 O O . PRO A 1 96 ? -8.788 10.414 14.511 1.00 93.62 96 PRO A O 1
ATOM 733 N N . ARG A 1 97 ? -9.064 11.451 12.532 1.00 93.00 97 ARG A N 1
ATOM 734 C CA . ARG A 1 97 ? -8.378 10.415 11.749 1.00 93.00 97 ARG A CA 1
ATOM 735 C C . ARG A 1 97 ? -6.873 10.472 12.008 1.00 93.00 97 ARG A C 1
ATOM 737 O O . ARG A 1 97 ? -6.309 11.551 12.152 1.00 93.00 97 ARG A O 1
ATOM 744 N N . ARG A 1 98 ? -6.227 9.308 12.006 1.00 92.81 98 ARG A N 1
ATOM 745 C CA . ARG A 1 98 ? -4.765 9.177 11.989 1.00 92.81 98 ARG A CA 1
ATOM 746 C C . ARG A 1 98 ? -4.333 8.772 10.586 1.00 92.81 98 ARG A C 1
ATOM 748 O O . ARG A 1 98 ? -5.003 7.946 9.965 1.00 92.81 98 ARG A O 1
ATOM 755 N N . MET A 1 99 ? -3.252 9.365 10.096 1.00 94.69 99 MET A N 1
ATOM 756 C CA . MET A 1 99 ? -2.668 9.051 8.795 1.00 94.69 99 MET A CA 1
ATOM 757 C C . MET A 1 99 ? -1.282 8.451 9.009 1.00 94.69 99 MET A C 1
ATOM 759 O O . MET A 1 99 ? -0.482 9.000 9.760 1.00 94.69 99 MET A O 1
ATOM 763 N N . LEU A 1 100 ? -1.027 7.329 8.344 1.00 94.56 100 LEU A N 1
ATOM 764 C CA . LEU A 1 100 ? 0.299 6.756 8.162 1.00 94.56 100 LEU A CA 1
ATOM 765 C C . LEU A 1 100 ? 0.551 6.727 6.658 1.00 94.56 100 LEU A C 1
ATOM 767 O O . LEU A 1 100 ? -0.339 6.332 5.903 1.00 94.56 100 LEU A O 1
ATOM 771 N N . MET A 1 101 ? 1.725 7.182 6.234 1.00 96.50 101 MET A N 1
ATOM 772 C CA . MET A 1 101 ? 2.080 7.279 4.823 1.00 96.50 101 MET A CA 1
ATOM 773 C C . MET A 1 101 ? 3.525 6.846 4.600 1.00 96.50 101 MET A C 1
ATOM 775 O O . MET A 1 101 ? 4.371 7.012 5.478 1.00 96.50 101 MET A O 1
ATOM 779 N N . ALA A 1 102 ? 3.779 6.315 3.413 1.00 94.25 102 ALA A N 1
ATOM 780 C CA . ALA A 1 102 ? 5.097 6.013 2.885 1.00 94.25 102 ALA A CA 1
ATOM 781 C C . ALA A 1 102 ? 5.059 6.218 1.366 1.00 94.25 102 ALA A C 1
ATOM 783 O O . ALA A 1 102 ? 3.980 6.218 0.768 1.00 94.25 102 ALA A O 1
ATOM 784 N N . HIS A 1 103 ? 6.229 6.400 0.764 1.00 91.19 103 HIS A N 1
ATOM 785 C CA . HIS A 1 103 ? 6.384 6.392 -0.686 1.00 91.19 103 HIS A CA 1
ATOM 786 C C . HIS A 1 103 ? 6.644 4.956 -1.161 1.00 91.19 103 HIS A C 1
ATOM 788 O O . HIS A 1 103 ? 7.265 4.185 -0.425 1.00 91.19 103 HIS A O 1
ATOM 794 N N . LEU A 1 104 ? 6.112 4.603 -2.334 1.00 88.00 104 LEU A N 1
ATOM 795 C CA . LEU A 1 104 ? 6.203 3.272 -2.941 1.00 88.00 104 LEU A CA 1
ATOM 796 C C . LEU A 1 104 ? 7.120 3.302 -4.154 1.00 88.00 104 LEU A C 1
ATOM 798 O O . LEU A 1 104 ? 7.066 4.329 -4.863 1.00 88.00 104 LEU A O 1
#

Secondary structure (DSSP, 8-state):
-----------PPPP-PPP------HHHHHHHHHHHHTS---TT-THHHHHHHHHHHHHTT--GGGEEE-SGGGSSSSPPS---EEE-PPPSSS----------

pLDDT: mean 85.43, std 16.9, range [42.16, 97.75]

Sequence (104 aa):
MANKRKTSRKRSAAPAVGPFQASPDLERAVRLVMQLMAIEGPSGREGRVVQFVTRQLLRAGGDAAAIRTDNAHRRTQPPGETGNLVFRLPGTRRAPRRMLMAHL

Radius of gyration: 22.23 Å; chains: 1; bounding box: 58×40×62 Å

Foldseek 3Di:
DDDDDDDDPPPDDDDPDPDDDDDDPVVVVVVVVVVLVVDDADPLRCVRSLVVVLVVCVVVVADPVQWDWDLVQVVDVVRGPTHDIGGDDDDPDPDDDDDDDDDD